Protein AF-A0A7Y8IRP3-F1 (afdb_monomer)

pLDDT: mean 90.18, std 15.95, range [46.78, 98.88]

Foldseek 3Di:
DDPPDDQLRVLLVQLLCCLLVVPPVSNVVSVVSNVVSVNDPVSSVVSNVVSVVVSVVVVVVVVVVVVVCVVVVCPDPPPDDDD

Secondary structure (DSSP, 8-state):
--TTS-HHHHHHHHHHHHHHTT-HHHHHHHHHHHHHTT--HHHHHHHHHHHHHHHHHHHHHHHHHHHHHHHTT----------

Mean predicted aligned error: 7.2 Å

Radius of gyration: 19.03 Å; Cα contacts (8 Å, |Δi|>4): 58; chains: 1; bounding box: 54×24×43 Å

Sequence (83 aa):
MSSALDARTTELVGVAAAVAGHCQPCFDHHYRKAIEAGATLDEIRAAVALARAVRAAGDRHMDEHVARGMADEMVPPALGGTR

Solvent-accessible surface area (backbone atoms only — not comparable to full-atom values): 4608 Å² total; per-residue (Å²): 132,70,90,88,51,57,65,36,58,48,20,45,51,38,29,18,49,17,60,45,67,69,34,62,72,50,25,59,54,19,48,54,48,14,49,76,48,66,47,50,72,65,58,51,49,52,33,45,51,51,21,50,53,53,35,54,51,52,53,51,54,49,53,53,50,51,51,50,46,64,72,64,67,66,71,68,79,69,85,75,83,74,135

Structure (mmCIF, N/CA/C/O backbone):
data_AF-A0A7Y8IRP3-F1
#
_entry.id   AF-A0A7Y8IRP3-F1
#
loop_
_atom_site.group_PDB
_atom_site.id
_atom_site.type_symbol
_atom_site.label_atom_id
_atom_site.label_alt_id
_atom_site.label_comp_id
_atom_site.label_asym_id
_atom_site.label_entity_id
_atom_site.label_seq_id
_atom_site.pdbx_PDB_ins_code
_atom_site.Cartn_x
_atom_site.Cartn_y
_atom_site.Cartn_z
_atom_site.occupancy
_atom_site.B_iso_or_equiv
_atom_site.auth_seq_id
_atom_site.auth_comp_id
_atom_site.auth_asym_id
_atom_site.auth_atom_id
_atom_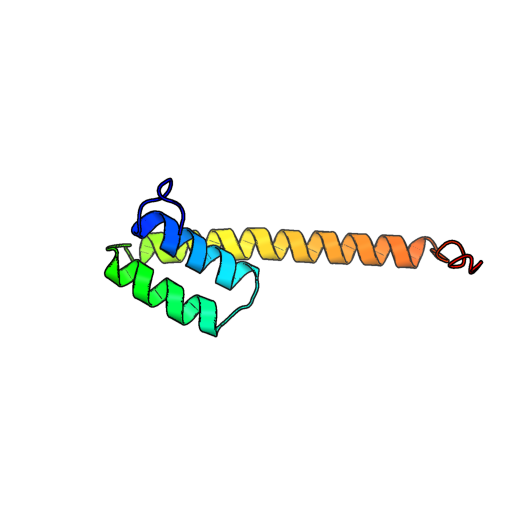site.pdbx_PDB_model_num
ATOM 1 N N . MET A 1 1 ? 6.244 10.202 14.422 1.00 51.53 1 MET A N 1
ATOM 2 C CA . MET A 1 1 ? 5.220 10.164 13.355 1.00 51.53 1 MET A CA 1
ATOM 3 C C . MET A 1 1 ? 4.544 11.523 13.316 1.00 51.53 1 MET A C 1
ATOM 5 O O . MET A 1 1 ? 4.406 12.126 14.373 1.00 51.53 1 MET A O 1
ATOM 9 N N . SER A 1 2 ? 4.254 12.038 12.119 1.00 54.59 2 SER A N 1
ATOM 10 C CA . SER A 1 2 ? 3.736 13.399 11.912 1.00 54.59 2 SER A CA 1
ATOM 11 C C . SER A 1 2 ? 2.355 13.577 12.550 1.00 54.59 2 SER A C 1
ATOM 13 O O . SER A 1 2 ? 1.515 12.697 12.408 1.00 54.59 2 SER A O 1
ATOM 15 N N . SER A 1 3 ? 2.105 14.719 13.198 1.00 72.62 3 SER A N 1
ATOM 16 C CA . SER A 1 3 ? 0.785 15.094 13.733 1.00 72.62 3 SER A CA 1
ATOM 17 C C . SER A 1 3 ? -0.247 15.423 12.646 1.00 72.62 3 SER A C 1
ATOM 19 O O . 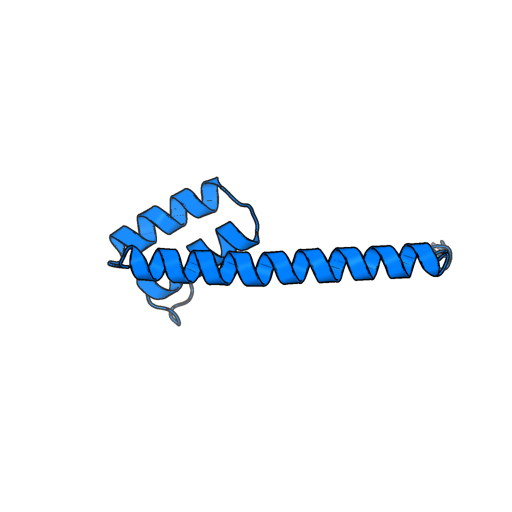SER A 1 3 ? -1.402 15.686 12.963 1.00 72.62 3 SER A O 1
ATOM 21 N N . ALA A 1 4 ? 0.161 15.431 11.373 1.00 93.50 4 ALA A N 1
ATOM 22 C CA . ALA A 1 4 ? -0.697 15.791 10.248 1.00 93.50 4 ALA A CA 1
ATOM 23 C C . ALA A 1 4 ? -1.641 14.665 9.787 1.00 93.50 4 ALA A C 1
ATOM 25 O O . ALA A 1 4 ? -2.624 14.956 9.113 1.00 93.50 4 ALA A O 1
ATOM 26 N N . LEU A 1 5 ? -1.349 13.399 10.111 1.00 95.06 5 LEU A N 1
ATOM 27 C CA . LEU A 1 5 ? -2.188 12.252 9.754 1.00 95.06 5 LEU A CA 1
ATOM 28 C C . LEU A 1 5 ? -2.688 11.564 11.021 1.00 95.06 5 LEU A C 1
ATOM 30 O O . LEU A 1 5 ? -1.914 11.320 11.947 1.00 95.06 5 LEU A O 1
ATOM 34 N N . ASP A 1 6 ? -3.970 11.205 11.043 1.00 95.56 6 ASP A N 1
ATOM 35 C CA . ASP A 1 6 ? -4.492 10.326 12.086 1.00 95.56 6 ASP A CA 1
ATOM 36 C C . ASP A 1 6 ? -3.899 8.908 11.971 1.00 95.56 6 ASP A C 1
ATOM 38 O O . ASP A 1 6 ? -3.270 8.537 10.971 1.00 95.56 6 ASP A O 1
ATOM 42 N N . ALA A 1 7 ? -4.069 8.106 13.026 1.00 95.69 7 ALA A N 1
ATOM 43 C CA . ALA A 1 7 ? -3.503 6.761 13.091 1.00 95.69 7 ALA A CA 1
ATOM 44 C C . ALA A 1 7 ? -4.028 5.860 11.963 1.00 95.69 7 ALA A C 1
ATOM 46 O O . ALA A 1 7 ? -3.246 5.171 11.315 1.00 95.69 7 ALA A O 1
ATOM 47 N N . ARG A 1 8 ? -5.332 5.910 11.665 1.00 96.81 8 ARG A N 1
ATOM 48 C CA . ARG A 1 8 ? -5.939 5.089 10.608 1.00 96.81 8 ARG A CA 1
ATOM 49 C C . ARG A 1 8 ? -5.328 5.403 9.241 1.00 96.81 8 ARG A C 1
ATOM 51 O O . ARG A 1 8 ? -4.930 4.493 8.520 1.00 96.81 8 ARG A O 1
ATOM 58 N N . THR A 1 9 ? -5.215 6.681 8.899 1.00 97.50 9 THR A N 1
ATOM 59 C CA . THR A 1 9 ? -4.644 7.149 7.632 1.00 97.50 9 THR A CA 1
ATOM 60 C C . THR A 1 9 ? -3.164 6.809 7.547 1.00 97.50 9 THR A C 1
ATOM 62 O O . THR A 1 9 ? -2.701 6.309 6.524 1.00 97.50 9 THR A O 1
ATOM 65 N N . THR A 1 10 ? -2.428 7.020 8.636 1.00 97.56 10 THR A N 1
ATOM 66 C CA . THR A 1 10 ? -1.005 6.680 8.729 1.00 97.56 10 THR A CA 1
ATOM 67 C C . THR A 1 10 ? -0.763 5.203 8.434 1.00 97.56 10 THR A C 1
ATOM 69 O O . THR A 1 10 ? 0.114 4.864 7.641 1.00 97.56 10 THR A O 1
ATOM 72 N N . GLU A 1 11 ? -1.553 4.319 9.037 1.00 98.38 11 GLU A N 1
ATOM 73 C CA . GLU A 1 11 ? -1.359 2.879 8.899 1.00 98.38 1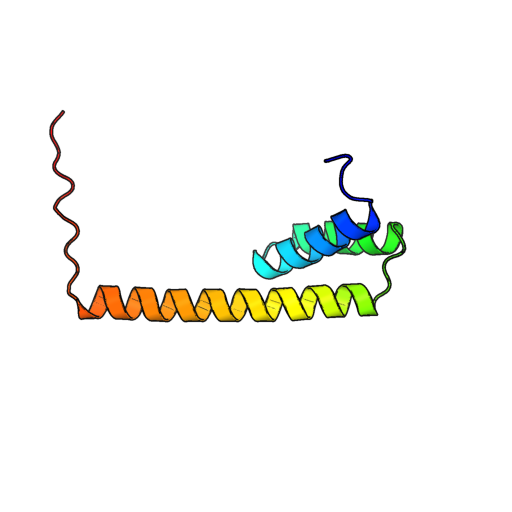1 GLU A CA 1
ATOM 74 C C . GLU A 1 11 ? -1.889 2.346 7.559 1.00 98.38 11 GLU A C 1
ATOM 76 O O . GLU A 1 11 ? -1.250 1.481 6.966 1.00 98.38 11 GLU A O 1
ATOM 81 N N . LEU A 1 12 ? -2.964 2.914 6.993 1.00 98.69 12 LEU A N 1
ATOM 82 C CA . LEU A 1 12 ? -3.393 2.607 5.617 1.00 98.69 12 LEU A CA 1
ATOM 83 C C . LEU A 1 12 ? -2.325 2.993 4.579 1.00 98.69 12 LEU A C 1
ATOM 85 O O . LEU A 1 12 ? -2.046 2.218 3.661 1.00 98.69 12 LEU A O 1
ATOM 89 N N . VAL A 1 13 ? -1.685 4.156 4.741 1.00 98.38 13 VAL A N 1
ATOM 90 C CA . VAL A 1 13 ? -0.539 4.560 3.908 1.00 98.38 13 VAL A CA 1
ATOM 91 C C . VAL A 1 13 ? 0.647 3.623 4.134 1.00 98.38 13 VAL A C 1
ATOM 93 O O . VAL A 1 13 ? 1.286 3.214 3.166 1.00 98.38 13 VAL A O 1
ATOM 96 N N . GLY A 1 14 ? 0.914 3.232 5.382 1.00 98.50 14 GLY A N 1
ATOM 97 C CA . GLY A 1 14 ? 1.955 2.263 5.728 1.00 98.50 14 GLY A CA 1
ATOM 98 C C . GLY A 1 14 ? 1.754 0.904 5.050 1.00 98.50 14 GLY A C 1
ATOM 99 O O . GLY A 1 14 ? 2.693 0.370 4.461 1.00 98.50 14 GLY A O 1
ATOM 100 N N . VAL A 1 15 ? 0.523 0.379 5.046 1.00 98.88 15 VAL A N 1
ATOM 101 C CA . VAL A 1 15 ? 0.155 -0.844 4.314 1.00 98.88 15 VAL A CA 1
ATOM 102 C C . VAL A 1 15 ? 0.437 -0.685 2.820 1.00 98.88 15 VAL A C 1
ATOM 104 O O . VAL A 1 15 ? 1.109 -1.532 2.229 1.00 98.88 15 VAL A O 1
ATOM 107 N N . ALA A 1 16 ? -0.048 0.397 2.204 1.00 98.81 16 ALA A N 1
ATOM 108 C CA . ALA A 1 16 ? 0.147 0.643 0.777 1.00 98.81 16 ALA A CA 1
ATOM 109 C C . ALA A 1 16 ? 1.639 0.752 0.414 1.00 98.81 16 ALA A C 1
ATOM 111 O O . ALA A 1 16 ? 2.095 0.115 -0.537 1.00 98.81 16 ALA A O 1
ATOM 112 N N . ALA A 1 17 ? 2.412 1.504 1.200 1.00 98.75 17 ALA A N 1
ATOM 113 C CA . ALA A 1 17 ? 3.846 1.678 1.006 1.00 98.75 17 ALA A CA 1
ATOM 114 C C . ALA A 1 17 ? 4.612 0.356 1.164 1.00 98.75 17 ALA A C 1
ATOM 116 O O . ALA A 1 17 ? 5.480 0.053 0.346 1.00 98.75 17 ALA A O 1
ATOM 117 N N . ALA A 1 18 ? 4.262 -0.465 2.159 1.00 98.75 18 ALA A N 1
ATOM 118 C CA . ALA A 1 18 ? 4.879 -1.772 2.360 1.00 98.75 18 ALA A CA 1
ATOM 119 C C . ALA A 1 18 ? 4.636 -2.722 1.177 1.00 98.75 18 ALA A C 1
ATOM 121 O O . ALA A 1 18 ? 5.565 -3.402 0.741 1.00 98.75 18 ALA A O 1
ATOM 122 N N . VAL A 1 19 ? 3.416 -2.739 0.624 1.00 98.69 19 VAL A N 1
ATOM 123 C CA . VAL A 1 19 ? 3.083 -3.532 -0.573 1.00 98.69 19 VAL A CA 1
ATOM 124 C C . VAL A 1 19 ? 3.833 -3.025 -1.800 1.00 98.69 19 VAL A C 1
ATOM 126 O O . VAL A 1 19 ? 4.425 -3.826 -2.521 1.00 98.69 19 VAL A O 1
ATOM 129 N N . ALA A 1 20 ? 3.827 -1.712 -2.041 1.00 98.50 20 ALA A N 1
ATOM 130 C CA . ALA A 1 20 ? 4.526 -1.122 -3.180 1.00 98.50 20 ALA A CA 1
ATOM 131 C C . ALA A 1 20 ? 6.045 -1.360 -3.106 1.00 98.50 20 ALA A C 1
ATOM 133 O O . ALA A 1 20 ? 6.672 -1.652 -4.120 1.00 98.50 20 ALA A O 1
ATOM 134 N N . GLY A 1 21 ? 6.619 -1.288 -1.902 1.00 98.00 21 GLY A N 1
ATOM 135 C CA . GLY A 1 21 ? 8.043 -1.483 -1.634 1.00 98.00 21 GLY A CA 1
ATOM 136 C C . GLY A 1 21 ? 8.472 -2.925 -1.343 1.00 98.00 21 GLY A C 1
ATOM 137 O O . GLY A 1 21 ? 9.627 -3.130 -0.986 1.00 98.00 21 GLY A O 1
ATOM 138 N N . HIS A 1 22 ? 7.583 -3.917 -1.465 1.00 98.00 22 HIS A N 1
ATOM 139 C CA . HIS A 1 22 ? 7.869 -5.338 -1.193 1.00 98.00 22 HIS A CA 1
ATOM 140 C C . HIS A 1 22 ? 8.374 -5.669 0.225 1.00 98.00 22 HIS A C 1
ATOM 142 O O . HIS A 1 22 ? 9.033 -6.689 0.429 1.00 98.00 22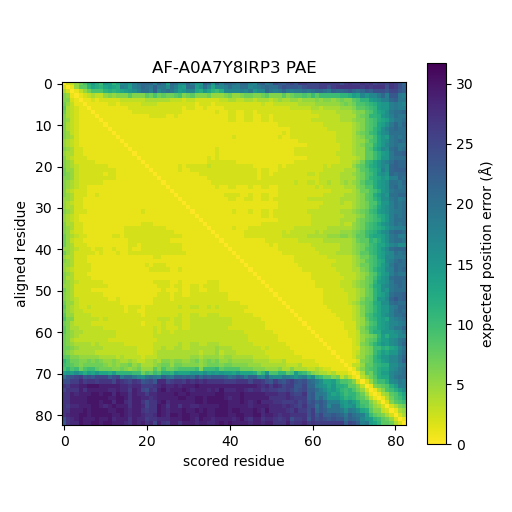 HIS A O 1
ATOM 148 N N . CYS A 1 23 ? 8.073 -4.848 1.229 1.00 98.56 23 CYS A N 1
ATOM 149 C CA . CYS A 1 23 ? 8.528 -5.101 2.594 1.00 98.56 23 CYS A CA 1
ATOM 150 C C . CYS A 1 23 ? 7.496 -5.934 3.370 1.00 98.56 23 CYS A C 1
ATOM 152 O O . CYS A 1 23 ? 6.613 -5.382 4.026 1.00 98.56 23 CYS A O 1
ATOM 154 N N . GLN A 1 24 ? 7.622 -7.265 3.335 1.00 98.44 24 GLN A N 1
ATOM 155 C CA . GLN A 1 24 ? 6.735 -8.181 4.070 1.00 98.44 24 GLN A CA 1
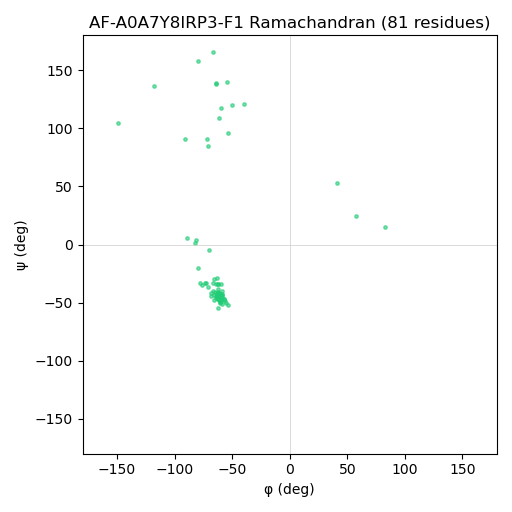ATOM 156 C C . GLN A 1 24 ? 6.623 -7.873 5.581 1.00 98.44 24 GLN A C 1
ATOM 158 O O . GLN A 1 24 ? 5.502 -7.689 6.050 1.00 98.44 24 GLN A O 1
ATOM 163 N N . PRO A 1 25 ? 7.718 -7.731 6.358 1.00 98.56 25 PRO A N 1
ATOM 164 C CA . PRO A 1 25 ? 7.587 -7.426 7.786 1.00 98.56 25 PRO A CA 1
ATOM 165 C C . PRO A 1 25 ? 6.972 -6.040 8.044 1.00 98.56 25 PRO A C 1
ATOM 167 O O . PRO A 1 25 ? 6.279 -5.849 9.044 1.00 98.56 25 PRO A O 1
ATOM 170 N N . CYS A 1 26 ? 7.176 -5.074 7.139 1.00 98.62 26 CYS A N 1
ATOM 171 C CA . CYS A 1 26 ? 6.503 -3.778 7.219 1.00 98.62 26 CYS A CA 1
ATOM 172 C C . CYS A 1 26 ? 4.992 -3.932 6.990 1.00 98.62 26 CYS A C 1
ATOM 174 O O . CYS A 1 26 ? 4.204 -3.299 7.690 1.00 98.62 26 CYS A O 1
ATOM 176 N N . PHE A 1 27 ? 4.583 -4.783 6.041 1.00 98.75 27 PHE A N 1
ATOM 177 C CA . PHE A 1 27 ? 3.173 -5.067 5.791 1.00 98.75 27 PHE A CA 1
ATOM 178 C C . PHE A 1 27 ? 2.519 -5.668 7.033 1.00 98.75 27 PHE A C 1
ATOM 180 O O . PHE A 1 27 ? 1.506 -5.140 7.476 1.00 98.75 27 PHE A O 1
ATOM 187 N N . ASP A 1 28 ? 3.123 -6.689 7.645 1.00 98.75 28 ASP A N 1
ATOM 188 C CA . ASP A 1 28 ? 2.575 -7.329 8.848 1.00 98.75 28 ASP A CA 1
ATOM 189 C C . ASP A 1 28 ? 2.418 -6.326 10.006 1.00 98.75 28 ASP A C 1
ATOM 191 O O . ASP A 1 28 ? 1.402 -6.316 10.709 1.00 98.75 28 ASP A O 1
ATOM 195 N N . HIS A 1 29 ? 3.398 -5.430 10.177 1.00 98.62 29 HIS A N 1
ATOM 196 C CA . HIS A 1 29 ? 3.354 -4.365 11.179 1.00 98.62 29 HIS A CA 1
ATOM 197 C C . HIS A 1 29 ? 2.200 -3.384 10.941 1.00 98.62 29 HIS A C 1
ATOM 199 O O . HIS A 1 29 ? 1.396 -3.146 11.847 1.00 98.62 29 HIS A O 1
ATOM 205 N N . HIS A 1 30 ? 2.126 -2.814 9.737 1.00 98.69 30 HIS A N 1
ATOM 206 C CA . HIS A 1 30 ? 1.147 -1.784 9.400 1.00 98.69 30 HIS A CA 1
ATOM 207 C C . HIS A 1 30 ? -0.265 -2.353 9.246 1.00 98.69 30 HIS A C 1
ATOM 209 O O . HIS A 1 30 ? -1.229 -1.704 9.632 1.00 98.69 30 HIS A O 1
ATOM 215 N N . TYR A 1 31 ? -0.407 -3.588 8.765 1.00 98.75 31 TYR A N 1
ATOM 216 C CA 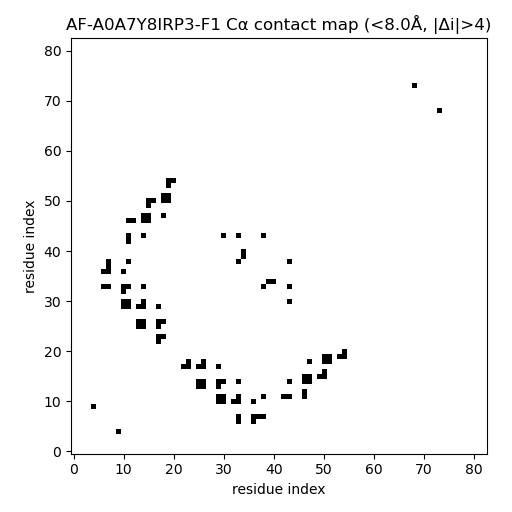. TYR A 1 31 ? -1.692 -4.278 8.680 1.00 98.75 31 TYR A CA 1
ATOM 217 C C . TYR A 1 31 ? -2.323 -4.434 10.064 1.00 98.75 31 TYR A C 1
ATOM 219 O O . TYR A 1 31 ? -3.466 -4.031 10.273 1.00 98.75 31 TYR A O 1
ATOM 227 N N . ARG A 1 32 ? -1.563 -4.954 11.039 1.00 98.69 32 ARG A N 1
ATOM 228 C CA . ARG A 1 32 ? -2.054 -5.109 12.413 1.00 98.69 32 ARG A CA 1
ATOM 229 C C . ARG A 1 32 ? -2.452 -3.762 13.016 1.00 98.69 32 ARG A C 1
ATOM 231 O O . ARG A 1 32 ? -3.542 -3.644 13.569 1.00 98.69 32 ARG A O 1
ATOM 238 N N . LYS A 1 33 ? -1.605 -2.742 12.874 1.00 98.50 33 LYS A N 1
ATOM 239 C CA . LYS A 1 33 ? -1.898 -1.406 13.400 1.00 98.50 33 LYS A CA 1
ATOM 240 C C . LYS A 1 33 ? -3.070 -0.717 12.703 1.00 98.50 33 LYS A C 1
ATOM 242 O O . LYS A 1 33 ? -3.809 0.007 13.358 1.00 98.50 33 LYS A O 1
ATOM 247 N N . ALA A 1 34 ? -3.278 -0.951 11.408 1.00 98.56 34 ALA A N 1
ATOM 248 C CA . ALA A 1 34 ? -4.440 -0.433 10.691 1.00 98.56 34 ALA A CA 1
ATOM 249 C C . ALA A 1 34 ? -5.741 -1.009 11.270 1.00 98.56 34 ALA A C 1
ATOM 251 O O . ALA A 1 34 ? -6.680 -0.255 11.514 1.00 98.56 34 ALA A O 1
ATOM 252 N N . ILE A 1 35 ? -5.770 -2.316 11.562 1.00 98.62 35 ILE A N 1
ATOM 253 C CA . ILE A 1 35 ? -6.903 -2.962 12.243 1.00 98.62 35 ILE A CA 1
ATOM 254 C C . ILE A 1 35 ? -7.095 -2.388 13.656 1.00 98.62 35 ILE A C 1
ATOM 256 O O . ILE A 1 35 ? -8.215 -2.041 14.022 1.00 98.62 35 ILE A O 1
ATOM 260 N N . GLU A 1 36 ? -6.017 -2.228 14.433 1.00 98.56 36 GLU A N 1
ATOM 261 C CA . GLU A 1 36 ? -6.059 -1.607 15.772 1.00 98.56 36 GLU A CA 1
ATOM 262 C C . GLU A 1 36 ? -6.579 -0.156 15.727 1.00 98.56 36 GLU A C 1
ATOM 264 O O . GLU A 1 36 ? -7.283 0.280 16.635 1.00 98.56 36 GLU A O 1
ATOM 269 N N . ALA A 1 37 ? -6.282 0.576 14.651 1.00 97.94 37 ALA A N 1
ATOM 270 C CA . ALA A 1 37 ? -6.765 1.932 14.399 1.00 97.94 37 ALA A CA 1
ATOM 271 C C . ALA A 1 37 ? -8.191 1.988 13.809 1.00 97.94 37 ALA A C 1
ATOM 273 O O . ALA A 1 37 ? -8.675 3.073 13.480 1.00 97.94 37 ALA A O 1
ATOM 274 N N . GLY A 1 38 ? -8.868 0.844 13.664 1.00 98.19 38 GLY A N 1
ATOM 275 C CA . GLY A 1 38 ? -10.254 0.758 13.203 1.00 98.19 38 GLY A CA 1
ATOM 276 C C . GLY A 1 38 ? -10.437 0.798 11.684 1.00 98.19 38 GLY A C 1
ATOM 277 O O . GLY A 1 38 ? -11.555 1.024 11.224 1.00 98.19 38 GLY A O 1
ATOM 278 N N . ALA A 1 39 ? -9.378 0.591 10.895 1.00 98.56 39 ALA A N 1
ATOM 279 C CA . ALA A 1 39 ? -9.523 0.422 9.453 1.00 98.56 39 ALA A CA 1
ATOM 280 C C . ALA A 1 39 ? -10.318 -0.852 9.138 1.00 98.56 39 ALA A C 1
ATOM 282 O O . ALA A 1 39 ? -10.094 -1.911 9.733 1.00 98.56 39 ALA A O 1
ATOM 283 N N . THR A 1 40 ? -11.225 -0.771 8.169 1.00 98.69 40 THR A N 1
ATOM 284 C CA . THR A 1 40 ? -11.956 -1.954 7.708 1.00 98.69 40 THR A CA 1
ATOM 285 C C . THR A 1 40 ? -11.096 -2.782 6.756 1.00 98.69 40 THR A C 1
ATOM 287 O O . THR A 1 40 ? -10.174 -2.286 6.102 1.00 98.69 40 THR A O 1
ATOM 290 N N . LEU A 1 41 ? -11.418 -4.070 6.622 1.00 98.56 41 LEU A N 1
ATOM 291 C CA . LEU A 1 41 ? -10.704 -4.932 5.681 1.00 98.56 41 LEU A CA 1
ATOM 292 C C . LEU A 1 41 ? -10.884 -4.474 4.223 1.00 98.56 41 LEU A C 1
ATOM 294 O O . LEU A 1 41 ? -9.983 -4.669 3.411 1.00 98.56 41 LEU A O 1
ATOM 298 N N . ASP A 1 42 ? -12.007 -3.835 3.891 1.00 98.75 42 ASP A N 1
ATOM 299 C CA . ASP A 1 42 ? -12.250 -3.295 2.550 1.00 98.75 42 ASP A CA 1
ATOM 300 C C . ASP A 1 42 ? -11.387 -2.064 2.255 1.00 98.75 42 ASP A C 1
ATOM 302 O O . ASP A 1 42 ? -10.852 -1.947 1.154 1.00 98.75 42 ASP A O 1
ATOM 306 N N . GLU A 1 43 ? -11.148 -1.202 3.246 1.00 98.75 43 GLU A N 1
ATOM 307 C CA . GLU A 1 43 ? -10.205 -0.080 3.123 1.00 98.75 43 GLU A CA 1
ATOM 308 C C . GLU A 1 43 ? -8.777 -0.574 2.897 1.00 98.75 43 GLU A C 1
ATOM 310 O O . GLU A 1 43 ? -8.074 -0.088 2.009 1.00 98.75 43 GLU A O 1
ATOM 315 N N . ILE A 1 44 ? -8.367 -1.593 3.655 1.00 98.81 44 ILE A N 1
ATOM 316 C CA . ILE A 1 44 ? -7.061 -2.234 3.493 1.00 98.81 44 ILE A CA 1
ATOM 317 C C . ILE A 1 44 ? -6.950 -2.864 2.100 1.00 98.81 44 ILE A C 1
ATOM 319 O O . ILE A 1 44 ? -5.954 -2.655 1.409 1.00 98.81 44 ILE A O 1
ATOM 323 N N . ARG A 1 45 ? -7.971 -3.600 1.642 1.00 98.88 45 ARG A N 1
ATOM 324 C CA . ARG A 1 45 ? -7.998 -4.193 0.293 1.00 98.88 45 ARG A CA 1
ATOM 325 C C . ARG A 1 45 ? -7.892 -3.131 -0.796 1.00 98.88 45 ARG A C 1
ATOM 327 O O . ARG A 1 45 ? -7.131 -3.326 -1.742 1.00 98.88 45 ARG A O 1
ATOM 334 N N . ALA A 1 46 ? -8.608 -2.016 -0.658 1.00 98.81 46 ALA A N 1
ATOM 335 C CA .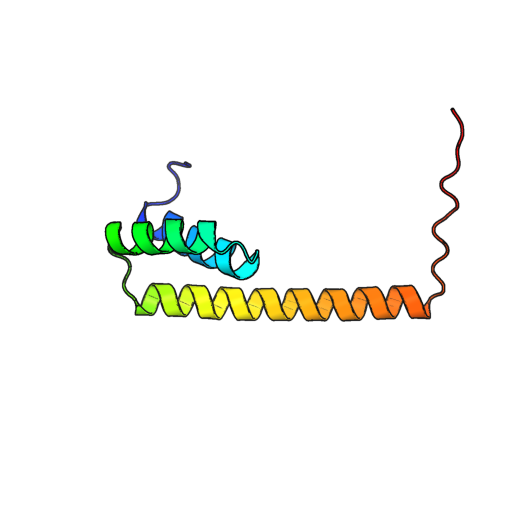 ALA A 1 46 ? -8.533 -0.902 -1.596 1.00 98.81 46 ALA A CA 1
ATOM 336 C C . ALA A 1 46 ? -7.123 -0.287 -1.632 1.00 98.81 46 ALA A C 1
ATOM 338 O O . ALA A 1 46 ? -6.570 -0.088 -2.715 1.00 98.81 46 ALA A O 1
ATOM 339 N N . ALA A 1 47 ? -6.499 -0.073 -0.468 1.00 98.75 47 ALA A N 1
ATOM 340 C CA . ALA A 1 47 ? -5.124 0.419 -0.369 1.00 98.75 47 ALA A CA 1
ATOM 341 C C . ALA A 1 47 ? -4.114 -0.545 -1.021 1.00 98.75 47 ALA A C 1
ATOM 343 O O . ALA A 1 47 ? -3.252 -0.119 -1.791 1.00 98.75 47 ALA A O 1
ATOM 344 N N . VAL A 1 48 ? -4.254 -1.853 -0.780 1.00 98.88 48 VAL A N 1
ATOM 345 C CA . VAL A 1 48 ? -3.423 -2.899 -1.401 1.00 98.88 48 VAL A CA 1
ATOM 346 C C . VAL A 1 48 ? -3.610 -2.928 -2.920 1.00 98.88 48 VAL A C 1
ATOM 348 O O . VAL A 1 48 ? -2.627 -3.029 -3.655 1.00 98.88 48 VAL A O 1
ATOM 351 N N . ALA A 1 49 ? -4.849 -2.841 -3.410 1.00 98.81 49 ALA A N 1
ATOM 352 C CA . ALA A 1 49 ? -5.145 -2.835 -4.841 1.00 98.81 49 ALA A CA 1
ATOM 353 C C . ALA A 1 49 ? -4.515 -1.620 -5.541 1.00 98.81 49 ALA A C 1
ATOM 355 O O . ALA A 1 49 ? -3.854 -1.781 -6.569 1.00 98.81 49 ALA A O 1
ATOM 356 N N . LEU A 1 50 ? -4.641 -0.429 -4.944 1.00 98.81 50 LEU A N 1
ATOM 357 C CA . LEU A 1 50 ? -3.996 0.789 -5.431 1.00 98.81 50 LEU A CA 1
ATOM 358 C C . LEU A 1 50 ? -2.468 0.646 -5.451 1.00 98.81 50 LEU A C 1
ATOM 360 O O . LEU A 1 50 ? -1.839 0.913 -6.474 1.00 98.81 50 LEU A O 1
ATOM 364 N N . ALA A 1 51 ? -1.870 0.169 -4.356 1.00 98.81 51 ALA A N 1
ATOM 365 C CA . ALA A 1 51 ? -0.427 -0.034 -4.259 1.00 98.81 51 ALA A CA 1
ATOM 366 C C . ALA A 1 51 ? 0.098 -1.004 -5.329 1.00 98.81 51 AL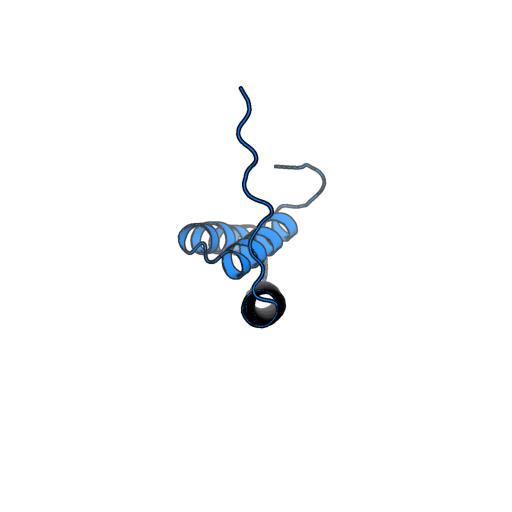A A C 1
ATOM 368 O O . ALA A 1 51 ? 1.112 -0.728 -5.968 1.00 98.81 51 ALA A O 1
ATOM 369 N N . ARG A 1 52 ? -0.613 -2.113 -5.579 1.00 98.62 52 ARG A N 1
ATOM 370 C CA . ARG A 1 52 ? -0.275 -3.071 -6.645 1.00 98.62 52 ARG A CA 1
ATOM 371 C C . ARG A 1 52 ? -0.338 -2.438 -8.033 1.00 98.62 52 ARG A C 1
ATOM 373 O O . ARG A 1 52 ? 0.554 -2.688 -8.838 1.00 98.62 52 ARG A O 1
ATOM 380 N N . ALA A 1 53 ? -1.357 -1.624 -8.308 1.00 98.62 53 ALA A N 1
ATOM 381 C CA . ALA A 1 53 ? -1.501 -0.940 -9.591 1.00 98.62 53 ALA A CA 1
ATOM 382 C C . ALA A 1 53 ? -0.358 0.059 -9.840 1.00 98.62 53 ALA A C 1
ATOM 384 O O . ALA A 1 53 ? 0.246 0.044 -10.914 1.00 98.62 53 ALA A O 1
ATOM 385 N N . VAL A 1 54 ? -0.020 0.875 -8.834 1.00 98.56 54 VAL A N 1
ATOM 386 C CA . VAL A 1 54 ? 1.100 1.832 -8.899 1.00 98.56 54 VAL A CA 1
ATOM 387 C C . VAL A 1 54 ? 2.429 1.103 -9.082 1.00 98.56 54 VAL A C 1
ATOM 389 O O . VAL A 1 54 ? 3.197 1.446 -9.976 1.00 98.56 54 VAL A O 1
ATOM 392 N N . ARG A 1 55 ? 2.673 0.053 -8.293 1.00 97.94 55 ARG A N 1
ATOM 393 C CA . ARG A 1 55 ? 3.864 -0.797 -8.408 1.00 97.94 55 ARG A CA 1
ATOM 394 C C . ARG A 1 55 ? 3.995 -1.389 -9.812 1.00 97.94 55 ARG A C 1
ATOM 396 O O . ARG A 1 55 ? 5.042 -1.257 -10.425 1.00 97.94 55 ARG A O 1
ATOM 403 N N . ALA A 1 56 ? 2.925 -1.973 -10.354 1.00 98.12 56 ALA A N 1
ATOM 404 C CA . ALA A 1 56 ? 2.938 -2.539 -11.701 1.00 98.12 56 ALA A CA 1
ATOM 405 C C . ALA A 1 56 ? 3.216 -1.485 -12.786 1.00 98.12 56 ALA A C 1
ATOM 407 O O . ALA A 1 56 ? 3.828 -1.802 -13.800 1.00 98.12 56 ALA A O 1
ATOM 408 N N . ALA A 1 57 ? 2.757 -0.241 -12.611 1.00 98.25 57 ALA A N 1
ATOM 409 C CA . ALA A 1 57 ? 3.113 0.851 -13.515 1.00 98.25 57 ALA A CA 1
ATOM 410 C C . ALA A 1 57 ? 4.597 1.233 -13.401 1.00 98.25 57 ALA A C 1
ATOM 412 O O . ALA A 1 57 ? 5.246 1.426 -14.424 1.00 98.25 57 ALA A O 1
ATOM 413 N N . GLY A 1 58 ? 5.132 1.291 -12.178 1.00 97.69 58 GLY A N 1
ATOM 414 C CA . GLY A 1 58 ? 6.558 1.510 -11.929 1.00 97.69 58 GLY A CA 1
ATOM 415 C C . GLY A 1 58 ? 7.437 0.443 -12.582 1.00 97.69 58 GLY A C 1
ATOM 416 O O . GLY A 1 58 ? 8.369 0.798 -13.298 1.00 97.69 58 GLY A O 1
ATOM 417 N N . ASP A 1 59 ? 7.087 -0.836 -12.408 1.00 97.62 59 ASP A N 1
ATOM 418 C CA . ASP A 1 59 ? 7.777 -1.969 -13.039 1.00 97.62 59 ASP A CA 1
ATOM 419 C C . ASP A 1 59 ? 7.820 -1.791 -14.571 1.00 97.62 59 ASP A C 1
ATOM 421 O O . ASP A 1 59 ? 8.896 -1.796 -15.162 1.00 97.62 59 ASP A O 1
ATOM 425 N N . ARG A 1 60 ? 6.673 -1.498 -15.211 1.00 98.19 60 ARG A N 1
ATOM 426 C CA . ARG A 1 60 ? 6.611 -1.260 -16.667 1.00 98.19 60 ARG A CA 1
ATOM 427 C C . ARG A 1 60 ? 7.478 -0.088 -17.124 1.00 98.19 60 ARG A C 1
ATOM 429 O O . ARG A 1 60 ? 8.193 -0.209 -18.112 1.00 98.19 60 ARG A O 1
ATOM 436 N N . HIS A 1 61 ? 7.434 1.046 -16.425 1.00 97.81 61 HIS A N 1
ATOM 437 C CA . HIS A 1 61 ? 8.262 2.200 -16.788 1.00 97.81 61 HIS A CA 1
ATOM 438 C C . HIS A 1 61 ? 9.760 1.903 -16.652 1.00 97.81 61 HIS A C 1
ATOM 440 O O . HIS A 1 61 ? 10.557 2.427 -17.434 1.00 97.81 61 HIS A O 1
ATOM 446 N N . MET A 1 62 ? 10.149 1.075 -15.678 1.00 97.38 62 MET A N 1
ATOM 447 C CA . MET A 1 62 ? 11.529 0.618 -15.538 1.00 97.38 62 MET A CA 1
ATOM 448 C C . MET A 1 62 ? 11.929 -0.316 -16.676 1.00 97.38 62 MET A C 1
ATOM 450 O O . MET A 1 62 ? 12.989 -0.101 -17.259 1.00 97.38 62 MET A O 1
ATOM 454 N N . ASP A 1 63 ? 11.080 -1.276 -17.046 1.00 97.19 63 ASP A N 1
ATOM 455 C CA . ASP A 1 63 ? 11.322 -2.162 -18.190 1.00 97.19 63 ASP A CA 1
ATOM 456 C C . ASP A 1 63 ? 11.520 -1.354 -19.481 1.00 97.19 63 ASP A C 1
ATOM 458 O O . ASP A 1 63 ? 12.491 -1.552 -20.212 1.00 97.19 63 ASP A O 1
ATOM 462 N N . GLU A 1 64 ? 10.651 -0.373 -19.734 1.00 96.31 64 GLU A N 1
ATOM 463 C CA . GLU A 1 64 ? 10.778 0.540 -20.871 1.00 96.31 64 GLU A CA 1
ATOM 464 C C . GLU A 1 64 ? 12.062 1.381 -20.807 1.00 96.31 64 GLU A C 1
ATOM 466 O O . GLU A 1 64 ? 12.712 1.601 -21.829 1.00 96.31 64 GLU A O 1
ATOM 471 N N . HIS A 1 65 ? 12.440 1.879 -19.624 1.00 94.19 65 HIS A N 1
ATOM 472 C CA . HIS A 1 65 ? 13.672 2.648 -19.436 1.00 94.19 65 HIS A CA 1
ATOM 473 C C . HIS A 1 65 ? 14.919 1.802 -19.711 1.00 94.19 65 HIS A C 1
ATOM 475 O O . HIS A 1 65 ? 15.820 2.260 -20.414 1.00 94.19 65 HIS A O 1
ATOM 481 N N . VAL A 1 66 ? 14.948 0.565 -19.213 1.00 95.56 66 VAL A N 1
ATOM 482 C CA . VAL A 1 66 ? 16.024 -0.397 -19.475 1.00 95.56 66 VAL A CA 1
ATOM 483 C C . VAL A 1 66 ? 16.099 -0.722 -20.964 1.00 95.56 66 VAL A C 1
ATOM 485 O O . VAL A 1 66 ? 17.182 -0.652 -21.539 1.00 95.56 66 VAL A O 1
ATOM 488 N N . ALA A 1 67 ? 14.963 -1.004 -21.609 1.00 93.75 67 ALA A N 1
ATOM 489 C CA . ALA A 1 67 ? 14.913 -1.289 -23.040 1.00 93.75 67 ALA A CA 1
ATOM 490 C C . ALA A 1 67 ? 15.465 -0.125 -23.876 1.00 93.75 67 ALA A C 1
ATOM 492 O O . ALA A 1 67 ? 16.266 -0.352 -24.780 1.00 93.75 67 ALA A O 1
ATOM 493 N N . ARG A 1 68 ? 15.102 1.123 -23.538 1.00 92.75 68 ARG A N 1
ATOM 494 C CA . ARG A 1 68 ? 15.677 2.319 -24.176 1.00 92.75 68 ARG A CA 1
ATOM 495 C C . ARG A 1 68 ? 17.188 2.398 -23.970 1.00 92.75 68 ARG A C 1
ATOM 497 O O . ARG A 1 68 ? 17.913 2.565 -24.940 1.00 92.75 68 ARG A O 1
ATOM 504 N N . GLY A 1 69 ? 17.666 2.224 -22.737 1.00 91.75 69 GLY A N 1
ATOM 505 C CA . GLY A 1 69 ? 19.099 2.280 -22.434 1.00 91.75 69 GLY A CA 1
ATOM 506 C C . GLY A 1 69 ? 19.925 1.199 -23.142 1.00 91.75 69 GLY A C 1
ATOM 507 O O . GLY A 1 69 ? 21.060 1.461 -23.533 1.00 91.75 69 GLY A O 1
ATOM 508 N N . MET A 1 70 ? 19.354 0.006 -23.338 1.00 88.94 70 MET A N 1
ATOM 509 C CA . MET A 1 70 ? 19.989 -1.088 -24.081 1.00 88.94 70 MET A CA 1
ATOM 510 C C . MET A 1 70 ? 19.955 -0.876 -25.601 1.00 88.94 70 MET A C 1
ATOM 512 O O . MET A 1 70 ? 20.899 -1.270 -26.278 1.00 88.94 70 MET A O 1
ATOM 516 N N . ALA A 1 71 ? 18.894 -0.264 -26.138 1.00 82.69 71 ALA A N 1
ATOM 517 C CA . ALA A 1 71 ? 18.773 0.034 -27.567 1.00 82.69 71 ALA A CA 1
ATOM 518 C C . ALA A 1 71 ? 19.682 1.191 -28.018 1.00 82.69 71 ALA A C 1
ATOM 520 O O . ALA A 1 71 ? 20.177 1.160 -29.140 1.00 82.69 71 ALA A O 1
ATOM 521 N N . ASP A 1 72 ? 19.921 2.175 -27.145 1.00 74.25 72 ASP A N 1
ATOM 522 C CA . ASP A 1 72 ? 20.749 3.354 -27.443 1.00 74.25 72 ASP A CA 1
ATOM 523 C C . ASP A 1 72 ? 22.269 3.119 -27.294 1.00 74.25 72 ASP A C 1
ATOM 525 O O . ASP A 1 72 ? 23.033 4.062 -27.475 1.00 74.25 72 ASP A O 1
ATOM 529 N N . GLU A 1 73 ? 22.727 1.901 -26.951 1.00 56.78 73 GLU A N 1
ATOM 530 C CA . GLU A 1 73 ? 24.130 1.596 -26.597 1.00 56.78 73 GLU A CA 1
ATOM 531 C C . GLU A 1 73 ? 24.729 2.710 -25.719 1.00 56.78 73 GLU A C 1
ATOM 533 O O . GLU A 1 73 ? 25.747 3.327 -26.036 1.00 56.78 73 GLU A O 1
ATOM 538 N N . MET A 1 74 ? 24.037 3.036 -24.621 1.00 51.09 74 MET A N 1
ATOM 539 C CA . MET A 1 74 ? 24.431 4.137 -23.749 1.00 51.09 74 MET A CA 1
ATOM 540 C C . MET A 1 74 ? 25.705 3.763 -22.986 1.00 51.09 74 MET A C 1
ATOM 542 O O . MET A 1 74 ? 25.664 3.294 -21.850 1.00 51.09 74 MET A O 1
ATOM 546 N N . VAL A 1 75 ? 26.855 3.984 -23.622 1.00 55.91 75 VAL A N 1
ATOM 547 C CA . VAL A 1 75 ? 28.144 4.122 -22.952 1.00 55.91 75 VAL A CA 1
ATOM 548 C C . VAL A 1 75 ? 27.990 5.337 -22.037 1.00 55.91 75 VAL A C 1
ATOM 550 O O . VAL A 1 75 ? 27.870 6.455 -22.549 1.00 55.91 75 VAL A O 1
ATOM 553 N N . PRO A 1 76 ? 27.932 5.177 -20.699 1.00 57.03 76 PRO A N 1
ATOM 554 C CA . PRO A 1 76 ? 27.956 6.341 -19.825 1.00 57.03 76 PRO A CA 1
ATOM 555 C C . PRO A 1 76 ? 29.203 7.155 -20.191 1.00 57.03 76 PRO A C 1
ATOM 557 O O . PRO A 1 76 ? 30.241 6.534 -20.456 1.00 57.03 76 PRO A O 1
ATOM 560 N N . PRO A 1 77 ? 29.147 8.504 -20.237 1.00 56.38 77 PRO A N 1
ATOM 561 C CA . PRO A 1 77 ? 30.366 9.282 -20.397 1.00 56.38 77 PRO A CA 1
ATOM 562 C C . PRO A 1 77 ? 31.334 8.750 -19.353 1.00 56.38 77 PRO A C 1
ATOM 564 O O . PRO A 1 77 ? 30.968 8.687 -18.174 1.00 56.38 77 PRO A O 1
ATOM 567 N N . ALA A 1 78 ? 32.482 8.240 -19.825 1.00 56.53 78 ALA A N 1
ATOM 568 C CA . ALA A 1 78 ? 33.489 7.608 -18.988 1.00 56.53 78 ALA A CA 1
ATOM 569 C C . ALA A 1 78 ? 33.571 8.435 -17.715 1.00 56.53 78 ALA A C 1
ATOM 571 O O . ALA A 1 78 ? 33.751 9.649 -17.829 1.00 56.53 78 ALA A O 1
ATOM 572 N N . LEU A 1 79 ? 33.318 7.812 -16.554 1.00 58.09 79 LEU A N 1
ATOM 573 C CA . LEU A 1 79 ? 33.450 8.475 -15.262 1.00 58.09 79 LEU A CA 1
ATOM 574 C C . LEU A 1 79 ? 34.862 9.044 -15.247 1.00 58.09 79 LEU A C 1
ATOM 576 O O . LEU A 1 79 ? 35.838 8.317 -15.057 1.00 58.09 79 LEU A O 1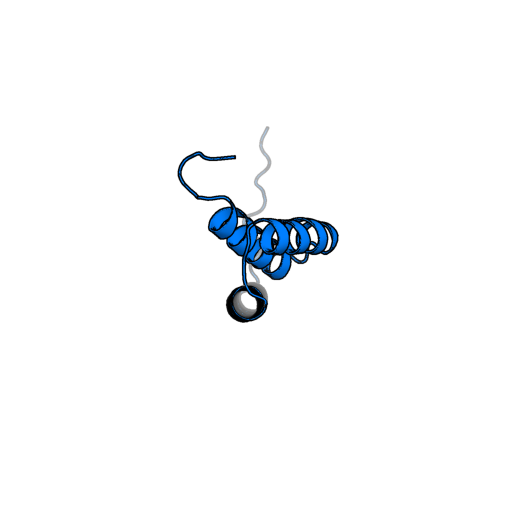
ATOM 580 N N . GLY A 1 80 ? 34.947 10.319 -15.614 1.00 46.78 80 GLY A N 1
ATOM 581 C CA . GLY A 1 80 ? 36.174 11.011 -15.919 1.00 46.78 80 GLY A CA 1
ATOM 582 C C . GLY A 1 80 ? 36.856 11.196 -14.596 1.00 46.78 80 GLY A C 1
ATOM 583 O O . GLY A 1 80 ? 36.579 12.151 -13.878 1.00 46.78 80 GLY A O 1
ATOM 584 N N . GLY A 1 81 ? 37.685 10.224 -14.238 1.00 58.91 81 GLY A N 1
ATOM 585 C CA . GLY A 1 81 ? 38.557 10.348 -13.103 1.00 58.91 81 GLY A CA 1
ATOM 586 C C . GLY A 1 81 ? 39.466 11.536 -13.350 1.00 58.91 81 GLY A C 1
ATOM 587 O O . GLY A 1 81 ? 40.286 11.495 -14.257 1.00 58.91 81 GLY A O 1
ATOM 588 N N . THR A 1 82 ? 39.366 12.546 -12.499 1.00 51.62 82 THR A N 1
ATOM 589 C CA . THR A 1 82 ? 40.518 13.340 -12.088 1.00 51.62 82 THR A CA 1
ATOM 590 C C . THR A 1 82 ? 40.290 13.826 -10.664 1.00 51.62 82 THR A C 1
ATOM 592 O O . THR A 1 82 ? 39.530 14.765 -10.471 1.00 51.62 82 THR A O 1
ATOM 595 N N . ARG A 1 83 ? 41.007 13.160 -9.749 1.00 56.19 83 ARG A N 1
ATOM 596 C CA . ARG A 1 83 ? 41.569 13.631 -8.469 1.00 56.19 83 ARG A CA 1
ATOM 597 C C . ARG A 1 83 ? 40.637 14.282 -7.452 1.00 56.19 83 ARG A C 1
ATOM 599 O O . ARG A 1 83 ? 40.155 15.402 -7.700 1.00 56.19 83 ARG A O 1
#

Nearest PDB structures (foldseek):
  3bey-assembly1_E  TM=8.767E-01  e=1.317E-02  Methanothermobacter thermautotrophicus str. Delta H
  3bey-assembly1_A  TM=8.807E-01  e=1.317E-02  Methanothermobacter thermautotrophicus str. Delta H
  3bey-assembly1_F  TM=8.678E-01  e=2.194E-02  Methanothermobacter thermautotrophicus str. Delta H
  1p8c-assembly1_A  TM=6.414E-01  e=6.447E-02  Thermotoga maritima
  2cwq-assembly1_C-2  TM=8.939E-01  e=6.233E-01  Thermus thermophilus HB8